Protein AF-A0A918AMP9-F1 (afdb_monomer_lite)

pLDDT: mean 71.45, std 14.37, range [39.16, 91.12]

Secondary structure (DSSP, 8-state):
-----TTTT--SPPP----EEEEE--S--TT-PPPPPEEEEES-SS--HHHHHHHGGGG-----TTSPP--GGG--HHHHHHHHHHHTTTS---SPPPPP------PPTT---SSPPPPP------------------PPP--PPPP---

Structure (mmCIF, N/CA/C/O backbone):
data_AF-A0A918AMP9-F1
#
_entry.id   AF-A0A918AMP9-F1
#
loop_
_atom_site.group_PDB
_atom_site.id
_atom_site.type_symbol
_atom_site.label_atom_id
_atom_site.label_alt_id
_atom_site.label_comp_id
_atom_site.label_asym_id
_atom_site.label_entity_id
_atom_site.label_seq_id
_atom_site.pdbx_PDB_ins_code
_atom_site.Cartn_x
_atom_site.Cartn_y
_atom_site.Cartn_z
_atom_site.occupancy
_atom_site.B_iso_or_equiv
_atom_site.auth_seq_id
_atom_site.auth_comp_id
_atom_site.auth_asym_id
_atom_site.auth_atom_id
_atom_site.pdbx_PDB_model_num
ATOM 1 N N . MET A 1 1 ? 26.287 -6.991 -8.059 1.00 39.66 1 MET A N 1
ATOM 2 C CA . MET A 1 1 ? 25.442 -5.920 -7.486 1.00 39.66 1 MET A CA 1
ATOM 3 C C . MET A 1 1 ? 24.208 -5.815 -8.379 1.00 39.66 1 MET A C 1
ATOM 5 O O . MET A 1 1 ? 24.321 -5.312 -9.483 1.00 39.66 1 MET A O 1
ATOM 9 N N . THR A 1 2 ? 23.084 -6.441 -8.022 1.00 44.88 2 THR A N 1
ATOM 10 C CA . THR A 1 2 ? 21.926 -6.577 -8.930 1.00 44.88 2 THR A CA 1
ATOM 11 C C . THR A 1 2 ? 20.898 -5.494 -8.630 1.00 44.88 2 THR A C 1
ATOM 13 O O . THR A 1 2 ? 20.230 -5.537 -7.596 1.00 44.88 2 THR A O 1
ATOM 16 N N . HIS A 1 3 ? 20.780 -4.515 -9.528 1.00 41.50 3 HIS A N 1
ATOM 17 C CA . HIS A 1 3 ? 19.762 -3.473 -9.449 1.00 41.50 3 HIS A CA 1
ATOM 18 C C . HIS A 1 3 ? 18.385 -4.107 -9.708 1.00 41.50 3 HIS A C 1
ATOM 20 O O . HIS A 1 3 ? 18.064 -4.521 -10.819 1.00 41.50 3 HIS A O 1
ATOM 26 N N . ARG A 1 4 ? 17.585 -4.271 -8.651 1.00 47.12 4 ARG A N 1
ATOM 27 C CA . ARG A 1 4 ? 16.213 -4.788 -8.730 1.00 47.12 4 ARG A CA 1
ATOM 28 C C . ARG A 1 4 ? 15.260 -3.626 -8.973 1.00 47.12 4 ARG A C 1
ATOM 30 O O . ARG A 1 4 ? 14.751 -3.050 -8.018 1.00 47.12 4 ARG A O 1
ATOM 37 N N . ILE A 1 5 ? 15.008 -3.300 -10.234 1.00 59.00 5 ILE A N 1
ATOM 38 C CA . ILE A 1 5 ? 13.918 -2.395 -10.609 1.00 59.00 5 ILE A CA 1
ATOM 39 C C . ILE A 1 5 ? 12.991 -3.141 -11.566 1.00 59.00 5 ILE A C 1
ATOM 41 O O . ILE A 1 5 ? 13.459 -3.894 -12.416 1.00 59.00 5 ILE A O 1
ATOM 45 N N . ALA A 1 6 ? 11.679 -2.953 -11.415 1.00 62.44 6 ALA A N 1
ATOM 46 C CA . ALA A 1 6 ? 10.649 -3.631 -12.212 1.00 62.44 6 ALA A CA 1
ATOM 47 C C . ALA A 1 6 ? 10.765 -3.381 -13.731 1.00 62.44 6 ALA A C 1
ATOM 49 O O . ALA A 1 6 ? 10.192 -4.132 -14.509 1.00 62.44 6 ALA A O 1
ATOM 50 N N . TRP A 1 7 ? 11.548 -2.375 -14.126 1.00 62.84 7 TRP A N 1
ATOM 51 C CA . TRP A 1 7 ? 11.753 -1.917 -15.500 1.00 62.84 7 T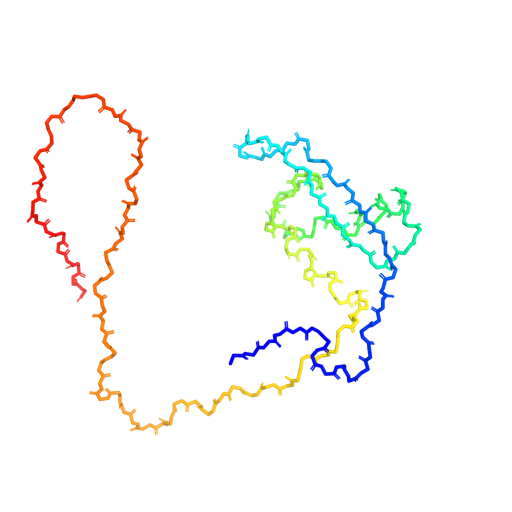RP A CA 1
ATOM 52 C C . TRP A 1 7 ? 13.174 -2.188 -16.017 1.00 62.84 7 TRP A C 1
ATOM 54 O O . TRP A 1 7 ? 13.581 -1.634 -17.024 1.00 62.84 7 TRP A O 1
ATOM 64 N N . ALA A 1 8 ? 13.952 -3.040 -15.339 1.00 67.31 8 ALA A N 1
ATOM 65 C CA . ALA A 1 8 ? 15.358 -3.291 -15.684 1.00 67.31 8 ALA A CA 1
ATOM 66 C C . ALA A 1 8 ? 15.586 -3.978 -17.049 1.00 67.31 8 ALA A C 1
ATOM 68 O O . ALA A 1 8 ? 16.732 -4.115 -17.457 1.00 67.31 8 ALA A O 1
ATOM 69 N N . ALA A 1 9 ? 14.526 -4.454 -17.708 1.00 68.81 9 ALA A N 1
ATOM 70 C CA . ALA A 1 9 ? 14.563 -5.052 -19.046 1.00 68.81 9 ALA A CA 1
ATOM 71 C C . ALA A 1 9 ? 13.740 -4.241 -20.063 1.00 68.81 9 ALA A C 1
ATOM 73 O O . ALA A 1 9 ? 13.330 -4.781 -21.083 1.00 68.81 9 ALA A O 1
ATOM 74 N N . HIS A 1 10 ? 13.402 -2.992 -19.728 1.00 65.12 10 HIS A N 1
ATOM 75 C CA . HIS A 1 10 ? 12.702 -2.094 -20.633 1.00 65.12 10 HIS A CA 1
ATOM 76 C C . HIS A 1 10 ? 13.756 -1.335 -21.442 1.00 65.12 10 HIS A C 1
ATOM 78 O O . HIS A 1 10 ? 14.490 -0.529 -20.874 1.00 65.12 10 HIS A O 1
ATOM 84 N N . ASP A 1 11 ? 13.856 -1.647 -22.734 1.00 68.75 11 ASP A N 1
ATOM 85 C CA . ASP A 1 11 ? 14.869 -1.081 -23.638 1.00 68.75 11 ASP A CA 1
ATOM 86 C C . ASP A 1 11 ? 14.397 0.224 -24.316 1.00 68.75 11 ASP A C 1
ATOM 88 O O . ASP A 1 11 ? 15.179 0.918 -24.961 1.00 68.75 11 ASP A O 1
ATOM 92 N N . GLU A 1 12 ? 13.120 0.578 -24.138 1.00 70.19 12 GLU A N 1
ATOM 93 C CA . GLU A 1 12 ? 12.509 1.833 -24.594 1.00 70.19 12 GLU A CA 1
ATOM 94 C C . GLU A 1 12 ? 12.507 2.908 -23.493 1.00 70.19 12 GLU A C 1
ATOM 96 O O . GLU A 1 12 ? 12.694 2.605 -22.309 1.00 70.19 12 GLU A O 1
ATOM 101 N N . GLU A 1 13 ? 12.244 4.164 -23.871 1.00 76.50 13 GLU A N 1
ATOM 102 C CA . GLU A 1 13 ? 12.101 5.277 -22.928 1.00 76.50 13 GLU A CA 1
ATOM 103 C C . GLU A 1 13 ? 11.053 4.957 -21.847 1.00 76.50 13 GLU A C 1
ATOM 105 O O . GLU A 1 13 ? 9.974 4.429 -22.127 1.00 76.50 13 GLU A O 1
ATOM 110 N N . LEU A 1 14 ? 11.389 5.229 -20.579 1.00 74.81 14 LEU A N 1
ATOM 111 C CA . LEU A 1 14 ? 10.511 4.887 -19.460 1.00 74.81 14 LEU A CA 1
ATOM 112 C C . LEU A 1 14 ? 9.187 5.656 -19.582 1.00 74.81 14 LEU A C 1
ATOM 114 O O . LEU A 1 14 ? 9.215 6.884 -19.693 1.00 74.81 14 LEU A O 1
ATOM 118 N N . PRO A 1 15 ? 8.027 4.979 -19.495 1.00 72.12 15 PRO A N 1
ATOM 119 C CA . PRO A 1 15 ? 6.750 5.651 -19.667 1.00 72.12 15 PRO A CA 1
ATOM 120 C C . PRO A 1 15 ? 6.533 6.679 -18.551 1.00 72.12 15 PRO A C 1
ATOM 122 O O . PRO A 1 15 ? 6.625 6.356 -17.360 1.00 72.12 15 PRO A O 1
ATOM 125 N N . ILE A 1 16 ? 6.194 7.916 -18.927 1.00 78.31 16 ILE A N 1
ATOM 126 C CA . ILE A 1 16 ? 5.699 8.918 -17.980 1.00 78.31 16 ILE A CA 1
ATOM 127 C C . ILE A 1 16 ? 4.292 8.488 -17.563 1.00 78.31 16 ILE A C 1
ATOM 129 O O . ILE A 1 16 ? 3.345 8.538 -18.344 1.00 78.31 16 ILE A O 1
ATOM 133 N N . LEU A 1 17 ? 4.165 8.028 -16.320 1.00 75.75 17 LEU A N 1
ATOM 134 C CA . LEU A 1 17 ? 2.890 7.605 -15.753 1.00 75.75 17 LEU A CA 1
ATOM 135 C C . LEU A 1 17 ? 2.213 8.793 -15.074 1.00 75.75 17 LEU A C 1
ATOM 137 O O . LEU A 1 17 ? 2.631 9.220 -13.992 1.00 75.75 17 LEU A O 1
ATOM 141 N N . GLU A 1 18 ? 1.136 9.296 -15.676 1.00 79.19 18 GLU A N 1
ATOM 142 C CA . GLU A 1 18 ? 0.230 10.202 -14.976 1.00 79.19 18 GLU A CA 1
ATOM 143 C C . GLU A 1 18 ? -0.364 9.499 -13.749 1.00 79.19 18 GLU A C 1
ATOM 145 O O . GLU A 1 18 ? -0.699 8.314 -13.778 1.00 79.19 18 GLU A O 1
ATOM 150 N N . GLY A 1 19 ? -0.480 10.219 -12.636 1.00 85.50 19 GLY A N 1
ATOM 151 C CA . GLY A 1 19 ? -0.957 9.632 -11.392 1.00 85.50 19 GLY A CA 1
ATOM 152 C C . GLY A 1 19 ? -1.458 10.668 -10.402 1.00 85.50 19 GLY A C 1
ATOM 153 O O . GLY A 1 19 ? -1.192 11.862 -10.515 1.00 85.50 19 GLY A O 1
ATOM 154 N N . THR A 1 20 ? -2.194 10.194 -9.404 1.00 85.81 20 THR A N 1
ATOM 155 C CA . THR A 1 20 ? -2.707 11.028 -8.319 1.00 85.81 20 THR A CA 1
ATOM 156 C C . THR A 1 20 ? -1.710 11.053 -7.162 1.00 85.81 20 THR A C 1
ATOM 158 O O . THR A 1 20 ? -1.311 10.005 -6.645 1.00 85.81 20 THR A O 1
ATOM 161 N N . VAL A 1 21 ? -1.349 12.258 -6.715 1.00 87.19 21 VAL A N 1
ATOM 162 C CA . VAL A 1 21 ? -0.574 12.480 -5.488 1.00 87.19 21 VAL A CA 1
ATOM 163 C C . VAL A 1 21 ? -1.533 12.805 -4.344 1.00 87.19 21 VAL A C 1
ATOM 165 O O . VAL A 1 21 ? -2.268 13.787 -4.387 1.00 87.19 21 VAL A O 1
ATOM 168 N N . ILE A 1 22 ? -1.516 11.978 -3.302 1.00 86.88 22 ILE A N 1
ATOM 169 C CA . ILE A 1 22 ? -2.388 12.099 -2.133 1.00 86.88 22 ILE A CA 1
ATOM 170 C C . ILE A 1 22 ? -1.539 12.506 -0.930 1.00 86.88 22 ILE A C 1
ATOM 172 O O . ILE A 1 22 ? -0.642 11.773 -0.501 1.00 86.88 22 ILE A O 1
ATOM 176 N N . ARG A 1 23 ? -1.847 13.668 -0.350 1.00 89.38 23 ARG A N 1
ATOM 177 C CA . ARG A 1 23 ? -1.254 14.116 0.913 1.00 89.38 23 ARG A CA 1
ATOM 178 C C . ARG A 1 23 ? -2.009 13.496 2.084 1.00 89.38 23 ARG A C 1
ATOM 180 O O . ARG A 1 23 ? -3.177 13.799 2.307 1.00 89.38 23 ARG A O 1
ATOM 187 N N . LEU A 1 24 ? -1.327 12.668 2.864 1.00 87.94 24 LEU A N 1
ATOM 188 C CA . LEU A 1 24 ? -1.863 12.060 4.076 1.00 87.94 24 LEU A CA 1
ATOM 189 C C . LEU A 1 24 ? -1.423 12.870 5.295 1.00 87.94 24 LEU A C 1
ATOM 191 O O . LEU A 1 24 ? -0.235 12.940 5.626 1.00 87.94 24 LEU A O 1
ATOM 195 N N . GLN A 1 25 ? -2.392 13.476 5.977 1.00 87.62 25 GLN A N 1
ATOM 196 C CA . GLN A 1 25 ? -2.186 14.066 7.294 1.00 87.62 25 GLN A CA 1
ATOM 197 C C . GLN A 1 25 ? -2.452 13.002 8.356 1.00 87.62 25 GLN A C 1
ATOM 199 O O . GLN A 1 25 ? -3.525 12.406 8.408 1.00 87.62 25 GLN A O 1
ATOM 204 N N . VAL A 1 26 ? -1.445 12.732 9.181 1.00 86.12 26 VAL A N 1
ATOM 205 C CA . VAL A 1 26 ? -1.558 11.776 10.281 1.00 86.12 26 VAL A CA 1
ATOM 206 C C . VAL A 1 26 ? -1.952 12.551 11.530 1.00 86.12 26 VAL A C 1
ATOM 208 O O . VAL A 1 26 ? -1.222 13.439 11.948 1.00 86.12 26 VAL A O 1
ATOM 211 N N . GLU A 1 27 ? -3.087 12.214 12.137 1.00 85.25 27 GLU A N 1
ATOM 212 C CA . GLU A 1 27 ? -3.553 12.896 13.353 1.00 85.25 27 GLU A CA 1
ATOM 213 C C . GLU A 1 27 ? -2.741 12.505 14.592 1.00 85.25 27 GLU A C 1
ATOM 215 O O . GLU A 1 27 ? -2.455 13.339 15.447 1.00 85.25 27 GLU A O 1
ATOM 220 N N . ARG A 1 28 ? -2.357 11.225 14.713 1.00 82.12 28 ARG A N 1
ATOM 221 C CA . ARG A 1 28 ? -1.659 10.721 15.901 1.00 82.12 28 ARG A CA 1
ATOM 222 C C . ARG A 1 28 ? -0.696 9.592 15.574 1.00 82.12 28 ARG A C 1
ATOM 224 O O . ARG A 1 28 ? -1.086 8.576 15.001 1.00 82.12 28 ARG A O 1
ATOM 231 N N . LEU A 1 29 ? 0.543 9.723 16.041 1.00 85.75 29 LEU A N 1
ATOM 232 C CA . LEU A 1 29 ? 1.506 8.625 16.061 1.00 85.75 29 LEU A CA 1
ATOM 233 C C . LEU A 1 29 ? 1.500 7.930 17.431 1.00 85.75 29 LEU A C 1
ATOM 235 O O . LEU A 1 29 ? 1.437 8.601 18.461 1.00 85.75 29 LEU A O 1
ATOM 239 N N . PRO A 1 30 ? 1.605 6.591 17.484 1.00 79.25 30 PRO A N 1
ATOM 240 C CA . PRO A 1 30 ? 1.650 5.854 18.747 1.00 79.25 30 PRO A CA 1
ATOM 241 C C . PRO A 1 30 ? 2.899 6.159 19.588 1.00 79.25 30 PRO A C 1
ATOM 243 O O . PRO A 1 30 ? 2.878 5.924 20.789 1.00 79.25 30 PRO A O 1
ATOM 246 N N . SER A 1 31 ? 3.963 6.697 18.985 1.00 84.25 31 SER A N 1
ATOM 247 C CA . SER A 1 31 ? 5.172 7.142 19.687 1.00 84.25 31 SER A CA 1
ATOM 248 C C . SER A 1 31 ? 5.034 8.505 20.378 1.00 84.25 31 SER A C 1
ATOM 250 O O . SER A 1 31 ? 5.966 8.915 21.060 1.00 84.25 31 SER A O 1
ATOM 252 N N . GLY A 1 32 ? 3.928 9.236 20.173 1.00 87.12 32 GLY A N 1
ATOM 253 C CA . GLY A 1 32 ? 3.746 10.602 20.684 1.00 87.12 32 GLY A CA 1
ATOM 254 C C . GLY A 1 32 ? 4.533 11.682 19.929 1.00 87.12 32 GLY A C 1
ATOM 255 O O . GLY A 1 32 ? 4.452 12.854 20.278 1.00 87.12 32 GLY A O 1
ATOM 256 N N . ALA A 1 33 ? 5.282 11.312 18.886 1.00 89.75 33 ALA A N 1
ATOM 257 C CA . ALA A 1 33 ? 5.999 12.267 18.049 1.00 89.75 33 ALA A CA 1
ATOM 258 C C . ALA A 1 33 ? 5.039 13.143 17.227 1.00 89.75 33 ALA A C 1
ATOM 260 O O . ALA A 1 33 ? 3.947 12.700 16.859 1.00 89.75 33 ALA A O 1
ATOM 261 N N . ILE A 1 34 ? 5.491 14.351 16.871 1.00 91.12 34 ILE A N 1
ATOM 262 C CA . ILE A 1 34 ? 4.767 15.248 15.963 1.00 91.12 34 ILE A CA 1
ATOM 263 C C . ILE A 1 34 ? 4.647 14.563 14.590 1.00 91.12 34 ILE A C 1
ATOM 265 O O . ILE A 1 34 ? 5.675 14.265 13.966 1.00 91.12 34 ILE A O 1
ATOM 269 N N . PRO A 1 35 ? 3.424 14.288 14.106 1.00 90.12 35 PRO A N 1
ATOM 270 C CA . PRO A 1 35 ? 3.233 13.624 12.829 1.00 90.12 35 PRO A CA 1
ATOM 271 C C . PRO A 1 35 ? 3.632 14.538 11.669 1.00 90.12 35 PRO A C 1
ATOM 273 O O . PRO A 1 35 ? 3.100 15.633 11.501 1.00 90.12 35 PRO A O 1
ATOM 276 N N . LYS A 1 36 ? 4.553 14.062 10.828 1.00 90.25 36 LYS A N 1
ATOM 277 C CA . LYS A 1 36 ? 4.864 14.702 9.545 1.00 90.25 36 LYS A CA 1
ATOM 278 C C . LYS A 1 36 ? 3.880 14.215 8.475 1.00 90.25 36 LYS A C 1
ATOM 280 O O . LYS A 1 36 ? 3.487 13.046 8.519 1.00 90.25 36 LYS A O 1
ATOM 285 N N . PRO A 1 37 ? 3.487 15.073 7.515 1.00 89.31 37 PRO A N 1
ATOM 286 C CA . PRO A 1 37 ? 2.667 14.634 6.394 1.00 89.31 37 PRO A CA 1
ATOM 287 C C . PRO A 1 37 ? 3.412 13.572 5.583 1.00 89.31 37 PRO A C 1
ATOM 289 O O . PRO A 1 37 ? 4.627 13.658 5.394 1.00 89.31 37 PRO A O 1
ATOM 292 N N . VAL A 1 38 ? 2.668 12.582 5.098 1.00 88.38 38 VAL A N 1
ATOM 293 C CA . VAL A 1 38 ? 3.182 11.529 4.218 1.00 88.38 38 VAL A CA 1
ATOM 294 C C . VAL A 1 38 ? 2.555 11.708 2.845 1.00 88.38 38 VAL A C 1
ATOM 296 O O . VAL A 1 38 ? 1.392 12.089 2.732 1.00 88.38 38 VAL A O 1
ATOM 299 N N . TRP A 1 39 ? 3.321 11.432 1.800 1.00 88.94 39 TRP A N 1
ATOM 300 C CA . TRP A 1 39 ? 2.844 11.483 0.425 1.00 88.94 39 TRP A CA 1
ATOM 301 C C . TRP A 1 39 ? 2.668 10.066 -0.107 1.00 88.94 39 TRP A C 1
ATOM 303 O O . TRP A 1 39 ? 3.557 9.227 0.043 1.00 88.94 39 TRP A O 1
ATOM 313 N N . LEU A 1 40 ? 1.512 9.804 -0.708 1.00 88.62 40 LEU A N 1
ATOM 314 C CA . LEU A 1 40 ? 1.213 8.568 -1.418 1.00 88.62 40 LEU A CA 1
ATOM 315 C C . LEU A 1 40 ? 1.016 8.898 -2.897 1.00 88.62 40 LEU A C 1
ATOM 317 O O . LEU A 1 40 ? 0.275 9.820 -3.225 1.00 88.62 40 LEU A O 1
ATOM 321 N N . TRP A 1 41 ? 1.655 8.137 -3.779 1.00 87.38 41 TRP A N 1
ATOM 322 C CA . TRP A 1 41 ? 1.430 8.216 -5.221 1.00 87.38 41 TRP A CA 1
ATOM 323 C C . TRP A 1 41 ? 0.648 6.989 -5.694 1.00 87.38 41 TRP A C 1
ATOM 325 O O . TRP A 1 41 ? 0.865 5.879 -5.197 1.00 87.38 41 TRP A O 1
ATOM 335 N N . HIS A 1 42 ? -0.261 7.188 -6.644 1.00 83.12 42 HIS A N 1
ATOM 336 C CA . HIS A 1 42 ? -1.060 6.130 -7.246 1.00 83.12 42 HIS A CA 1
ATOM 337 C C . HIS A 1 42 ? -1.240 6.370 -8.749 1.00 83.12 42 HIS A C 1
ATOM 339 O O . HIS A 1 42 ? -1.530 7.488 -9.159 1.00 83.12 42 HIS A O 1
ATOM 345 N N . SER A 1 43 ? -1.122 5.318 -9.562 1.00 82.62 43 SER A N 1
ATOM 346 C CA . SER A 1 43 ? -1.128 5.410 -11.030 1.00 82.62 43 SER A CA 1
ATOM 347 C C . SER A 1 43 ? -2.489 5.723 -11.660 1.00 82.62 43 SER A C 1
ATOM 349 O O . SER A 1 43 ? -2.551 6.043 -12.838 1.00 82.62 43 SER A O 1
ATOM 351 N N . ARG A 1 44 ? -3.603 5.620 -10.925 1.00 81.50 44 ARG A N 1
ATOM 352 C CA . ARG A 1 44 ? -4.916 6.043 -11.437 1.00 81.50 44 ARG A CA 1
ATOM 353 C C . ARG A 1 44 ? -5.075 7.551 -11.285 1.00 81.50 44 ARG A C 1
ATOM 355 O O . ARG A 1 44 ? -4.919 8.088 -10.184 1.00 81.50 44 ARG A O 1
ATOM 362 N N . THR A 1 45 ? -5.438 8.212 -12.373 1.00 84.25 45 THR A N 1
ATOM 363 C CA . THR A 1 45 ? -5.820 9.626 -12.413 1.00 84.25 45 THR A CA 1
ATOM 364 C C . THR A 1 45 ? -7.293 9.811 -12.023 1.00 84.25 45 THR A C 1
ATOM 366 O O . THR A 1 45 ? -8.090 8.870 -12.065 1.00 84.25 45 THR A O 1
ATOM 369 N N . GLY A 1 46 ? -7.661 11.016 -11.577 1.00 84.06 46 GLY A N 1
ATOM 370 C CA . GLY A 1 46 ? -9.051 11.350 -11.230 1.00 84.06 46 GLY A CA 1
ATOM 371 C C . GLY A 1 46 ? -9.585 10.643 -9.980 1.00 84.06 46 GLY A C 1
ATOM 372 O O . GLY A 1 46 ? -10.790 10.420 -9.858 1.00 84.06 46 GLY A O 1
ATOM 373 N N . LEU A 1 47 ? -8.701 10.252 -9.057 1.00 84.25 47 LEU A N 1
ATOM 374 C CA . LEU A 1 47 ? -9.109 9.524 -7.863 1.00 84.25 47 LEU A CA 1
ATOM 375 C C . LEU A 1 47 ? -9.928 10.424 -6.924 1.00 84.25 47 LEU A C 1
ATOM 377 O O . LEU A 1 47 ? -9.443 11.454 -6.456 1.00 84.25 47 LEU A O 1
ATOM 381 N N . THR A 1 48 ? -11.159 10.027 -6.608 1.00 87.75 48 THR A N 1
ATOM 382 C CA . THR A 1 48 ? -12.032 10.799 -5.709 1.00 87.75 48 THR A CA 1
ATOM 383 C C . THR A 1 48 ? -11.929 10.328 -4.257 1.00 87.75 48 THR A C 1
ATOM 385 O O . THR A 1 48 ? -11.640 9.161 -3.970 1.00 87.75 48 THR A O 1
ATOM 388 N N . CYS A 1 49 ? -12.253 11.212 -3.307 1.00 83.62 49 CYS A N 1
ATOM 389 C CA . CYS A 1 49 ? -12.372 10.842 -1.891 1.00 83.62 49 CYS A CA 1
ATOM 390 C C . CYS A 1 49 ? -13.360 9.684 -1.664 1.00 83.62 49 CYS A C 1
ATOM 392 O O . CYS A 1 49 ? -13.142 8.856 -0.781 1.00 83.62 49 CYS A O 1
ATOM 394 N N . THR A 1 50 ? -14.424 9.587 -2.466 1.00 89.06 50 THR A N 1
ATOM 395 C CA . THR A 1 50 ? -15.399 8.489 -2.393 1.00 89.06 50 THR A CA 1
ATOM 396 C C . THR A 1 50 ? -14.773 7.157 -2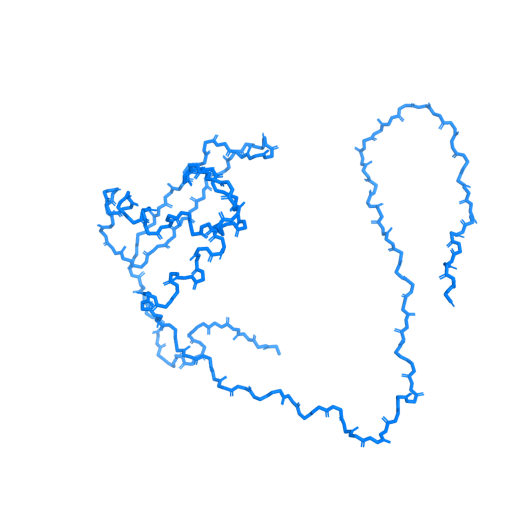.796 1.00 89.06 50 THR A C 1
ATOM 398 O O . THR A 1 50 ? -14.921 6.177 -2.072 1.00 89.06 50 THR A O 1
ATOM 401 N N . GLN A 1 51 ? -14.002 7.121 -3.887 1.00 85.12 51 GLN A N 1
ATOM 402 C CA . GLN A 1 51 ? -13.276 5.916 -4.308 1.00 85.12 51 GLN A CA 1
ATOM 403 C C . GLN A 1 51 ? -12.265 5.459 -3.248 1.00 85.12 51 GLN A C 1
ATOM 405 O O . GLN A 1 51 ? -12.186 4.267 -2.957 1.00 85.12 51 GLN A O 1
ATOM 410 N N . LEU A 1 52 ? -11.552 6.395 -2.609 1.00 83.19 52 LEU A N 1
ATOM 411 C CA . LEU A 1 52 ? -10.656 6.088 -1.485 1.00 83.19 52 LEU A CA 1
ATOM 412 C C . LEU A 1 52 ? -11.404 5.492 -0.291 1.00 83.19 52 LEU A C 1
ATOM 414 O O . LEU A 1 52 ? -10.932 4.537 0.326 1.00 83.19 52 LEU A O 1
ATOM 418 N N . ARG A 1 53 ? -12.576 6.046 0.039 1.00 83.31 53 ARG A N 1
ATOM 419 C CA . ARG A 1 53 ? -13.413 5.544 1.134 1.00 83.31 53 ARG A CA 1
ATOM 420 C C . ARG A 1 53 ? -13.953 4.147 0.843 1.00 83.31 53 ARG A C 1
ATOM 422 O O . ARG A 1 53 ? -13.908 3.316 1.738 1.00 83.31 53 ARG A O 1
ATOM 429 N N . LEU A 1 54 ? -14.390 3.868 -0.385 1.00 84.88 54 LEU A N 1
ATOM 430 C CA . LEU A 1 54 ? -14.868 2.540 -0.785 1.00 84.88 54 LEU A CA 1
ATOM 431 C C . LEU A 1 54 ? -13.740 1.500 -0.787 1.00 84.88 54 LEU A C 1
ATOM 433 O O . LEU A 1 54 ? -13.908 0.400 -0.268 1.00 84.88 54 LEU A O 1
ATOM 437 N N . ALA A 1 55 ? -12.555 1.860 -1.290 1.00 78.56 55 ALA A N 1
ATOM 438 C CA . ALA A 1 55 ? -11.394 0.970 -1.301 1.00 78.56 55 ALA A CA 1
ATOM 439 C C . ALA A 1 55 ? -10.918 0.577 0.110 1.00 78.56 55 ALA A C 1
ATOM 441 O O . ALA A 1 55 ? -10.274 -0.457 0.279 1.00 78.56 55 ALA A O 1
ATOM 442 N N . ARG A 1 56 ? -11.250 1.366 1.141 1.00 74.75 56 ARG A N 1
ATOM 443 C CA . ARG A 1 56 ? -10.917 1.061 2.539 1.00 74.75 56 ARG A CA 1
ATOM 444 C C . ARG A 1 56 ? -11.509 -0.270 3.010 1.00 74.75 56 ARG A C 1
ATOM 446 O O . ARG A 1 56 ? -10.852 -0.962 3.785 1.00 74.75 56 ARG A O 1
ATOM 453 N N . GLU A 1 57 ? -12.696 -0.641 2.533 1.00 73.00 57 GLU A N 1
ATOM 454 C CA . GLU A 1 57 ? -13.345 -1.909 2.893 1.00 73.00 57 GLU A CA 1
ATOM 455 C C . GLU A 1 57 ? -12.591 -3.129 2.340 1.00 73.00 57 GLU A C 1
ATOM 457 O O . GLU A 1 57 ? -12.615 -4.205 2.935 1.00 73.00 57 GLU A O 1
ATOM 462 N N . LEU A 1 58 ? -11.812 -2.962 1.266 1.00 68.69 58 LEU A N 1
ATOM 463 C CA . LEU A 1 58 ? -10.952 -4.030 0.743 1.00 68.69 58 LEU A CA 1
ATOM 464 C C . LEU A 1 58 ? -9.796 -4.360 1.701 1.00 68.69 58 LEU A C 1
ATOM 466 O O . LEU A 1 58 ? -9.271 -5.469 1.691 1.00 68.69 58 LEU A O 1
ATOM 470 N N . ALA A 1 59 ? -9.415 -3.424 2.572 1.00 65.75 59 ALA A N 1
ATOM 471 C CA . ALA A 1 59 ? -8.419 -3.636 3.619 1.00 65.75 59 ALA A CA 1
ATOM 472 C C . ALA A 1 59 ? -9.037 -4.101 4.954 1.00 65.75 59 ALA A C 1
ATOM 474 O O . ALA A 1 59 ? -8.398 -3.955 6.003 1.00 65.75 59 ALA A O 1
ATOM 475 N N . THR A 1 60 ? -10.269 -4.628 4.938 1.00 67.50 60 THR A N 1
ATOM 476 C CA . THR A 1 60 ? -10.940 -5.192 6.120 1.00 67.50 60 THR A CA 1
ATOM 477 C C . THR A 1 60 ? -10.044 -6.195 6.847 1.00 67.50 60 THR A C 1
ATOM 479 O O . THR A 1 60 ? -9.220 -6.893 6.253 1.00 67.50 60 THR A O 1
ATOM 482 N N . ASP A 1 61 ? -10.152 -6.221 8.179 1.00 73.25 61 ASP A N 1
ATOM 483 C CA . ASP A 1 61 ? -9.271 -7.018 9.035 1.00 73.25 61 ASP A CA 1
ATOM 484 C C . ASP A 1 61 ? -9.446 -8.516 8.763 1.00 73.25 61 ASP A C 1
ATOM 486 O O . ASP A 1 61 ? -10.328 -9.167 9.326 1.00 73.25 61 ASP A O 1
ATOM 490 N N . LEU A 1 62 ? -8.574 -9.080 7.923 1.00 74.62 62 LEU A N 1
ATOM 491 C CA . LEU A 1 62 ? -8.468 -10.519 7.687 1.00 74.62 62 LEU A CA 1
ATOM 492 C C . LEU A 1 62 ? -7.843 -11.181 8.921 1.00 74.62 62 LEU A C 1
ATOM 494 O O . LEU A 1 62 ? -6.668 -11.564 8.912 1.00 74.62 62 LEU A O 1
ATOM 498 N N . ARG A 1 63 ? -8.616 -11.221 10.016 1.00 78.31 63 ARG A N 1
ATOM 499 C CA . ARG A 1 63 ? -8.280 -11.735 11.352 1.00 78.31 63 ARG A CA 1
ATOM 500 C C . ARG A 1 63 ? -8.114 -13.253 11.357 1.00 78.31 63 ARG A C 1
ATOM 502 O O . ARG A 1 63 ? -8.782 -13.959 10.609 1.00 78.31 63 ARG A O 1
ATOM 509 N N . ARG A 1 64 ? -7.259 -13.778 12.239 1.00 82.12 64 ARG A N 1
ATOM 510 C CA . ARG A 1 64 ? -7.314 -15.215 12.562 1.00 82.12 64 ARG A CA 1
ATOM 511 C C . ARG A 1 64 ? -8.538 -15.502 13.446 1.00 82.12 64 ARG A C 1
ATOM 513 O O . ARG A 1 64 ? -8.965 -14.600 14.168 1.00 82.12 64 ARG A O 1
ATOM 520 N N . PRO A 1 65 ? -9.087 -16.728 13.452 1.00 84.00 65 PRO A N 1
ATOM 521 C CA . PRO A 1 65 ? -10.301 -17.041 14.212 1.00 84.00 65 PRO A CA 1
ATOM 522 C C . PRO A 1 65 ? -10.226 -16.664 15.703 1.00 84.00 65 PRO A C 1
ATOM 524 O O . PRO A 1 65 ? -11.184 -16.123 16.250 1.00 84.00 65 PRO A O 1
ATOM 527 N N . TRP A 1 66 ? -9.056 -16.849 16.326 1.00 85.88 66 TRP A N 1
ATOM 528 C CA . TRP A 1 66 ? -8.778 -16.556 17.741 1.00 85.88 66 TRP A CA 1
ATOM 529 C C . TRP A 1 66 ? -8.338 -15.109 18.025 1.00 85.88 66 TRP A C 1
ATOM 531 O O . TRP A 1 66 ? -8.044 -14.743 19.163 1.00 85.88 66 TRP A O 1
ATOM 541 N N . GLU A 1 67 ? -8.239 -14.263 17.001 1.00 84.75 67 GLU A N 1
ATOM 542 C CA . GLU A 1 67 ? -7.855 -12.867 17.167 1.00 84.75 67 GLU A CA 1
ATOM 543 C C . GLU A 1 67 ? -9.074 -11.997 17.491 1.00 84.75 67 GLU A C 1
ATOM 545 O O . GLU A 1 67 ? -10.057 -11.977 16.745 1.00 84.75 67 GLU A O 1
ATOM 550 N N . LYS A 1 68 ? -8.973 -11.210 18.575 1.00 85.44 68 LYS A N 1
ATOM 551 C CA . LYS A 1 68 ? -10.009 -10.239 18.960 1.00 85.44 68 LYS A CA 1
ATOM 552 C C . LYS A 1 68 ? -10.268 -9.233 17.821 1.00 85.44 68 LYS A C 1
ATOM 554 O O . LYS A 1 68 ? -9.280 -8.743 17.243 1.00 85.44 68 LYS A O 1
ATOM 559 N N . PRO A 1 69 ? -11.540 -8.899 17.520 1.00 81.75 69 PRO A N 1
ATOM 560 C CA . PRO A 1 69 ? -11.888 -7.849 16.569 1.00 81.75 69 PRO A CA 1
ATOM 561 C C . PRO A 1 69 ? -11.272 -6.510 16.972 1.00 81.75 69 PRO A C 1
ATOM 563 O O . PRO A 1 69 ? -11.215 -6.164 18.154 1.00 81.75 69 PRO A O 1
ATOM 566 N N . ARG A 1 70 ? -10.791 -5.755 15.988 1.00 80.06 70 ARG A N 1
ATOM 567 C CA . ARG A 1 70 ? -10.364 -4.367 16.168 1.00 80.06 70 ARG A CA 1
ATOM 568 C C . ARG A 1 70 ? -11.021 -3.517 15.090 1.00 80.06 70 ARG A C 1
ATOM 570 O O . ARG A 1 70 ? -11.164 -3.994 13.968 1.00 80.06 70 ARG A O 1
ATOM 577 N N . PRO A 1 71 ? -11.386 -2.264 15.392 1.00 74.94 71 PRO A N 1
ATOM 578 C CA . PRO A 1 71 ? -11.878 -1.365 14.361 1.00 74.94 71 PRO A CA 1
ATOM 579 C C . PRO A 1 71 ? -10.783 -1.131 13.313 1.00 74.94 71 PRO A C 1
ATOM 581 O O . PRO A 1 71 ? -9.607 -1.007 13.664 1.00 74.94 71 PRO A O 1
ATOM 584 N N . THR A 1 72 ? -11.165 -1.022 12.038 1.00 69.69 72 THR A N 1
ATOM 585 C CA . THR A 1 72 ? -10.249 -0.885 10.886 1.00 69.69 72 THR A CA 1
ATOM 586 C C . THR A 1 72 ? -9.259 0.284 11.038 1.00 69.69 72 THR A C 1
ATOM 588 O O . THR A 1 72 ? -8.118 0.202 10.599 1.00 69.69 72 THR A O 1
ATOM 591 N N . GLN A 1 73 ? -9.645 1.358 11.740 1.00 73.56 73 GLN A N 1
ATOM 592 C CA . GLN A 1 73 ? -8.773 2.503 12.075 1.00 73.56 73 GLN A CA 1
ATOM 593 C C . GLN A 1 73 ? -7.663 2.196 13.098 1.00 73.56 73 GLN A C 1
ATOM 595 O O . GLN A 1 73 ? -6.786 3.026 13.315 1.00 73.56 73 GLN A O 1
ATOM 600 N N . ARG A 1 74 ? -7.706 1.044 13.774 1.00 76.44 74 ARG A N 1
ATOM 601 C CA . ARG A 1 74 ? -6.784 0.667 14.863 1.00 76.44 74 ARG A CA 1
ATOM 602 C C . ARG A 1 74 ? -6.092 -0.674 14.611 1.00 76.44 74 ARG A C 1
ATOM 604 O O . ARG A 1 74 ? -5.662 -1.347 15.555 1.00 76.44 74 ARG A O 1
ATOM 611 N N . LEU A 1 75 ? -5.994 -1.088 13.349 1.00 79.56 75 LEU A N 1
ATOM 612 C CA . LEU A 1 75 ? -5.256 -2.294 12.988 1.00 79.56 75 LEU A CA 1
ATOM 613 C C . LEU A 1 75 ? -3.766 -2.120 13.272 1.00 79.56 75 LEU A C 1
ATOM 615 O O . LEU A 1 75 ? -3.178 -1.069 13.028 1.00 79.56 75 LEU A O 1
ATOM 619 N N . SER A 1 76 ? -3.143 -3.170 13.811 1.00 81.00 76 SER A N 1
ATOM 620 C CA . SER A 1 76 ? -1.695 -3.166 14.002 1.00 81.00 76 SER A CA 1
ATOM 621 C C . SER A 1 76 ? -0.989 -3.323 12.650 1.00 81.00 76 SER A C 1
ATOM 623 O O . SER A 1 76 ? -1.503 -4.024 11.773 1.00 81.00 76 SER A O 1
ATOM 625 N N . PRO A 1 77 ? 0.235 -2.786 12.488 1.00 80.69 77 PRO A N 1
ATOM 626 C CA . PRO A 1 77 ? 1.014 -2.960 11.260 1.00 80.69 77 PRO A CA 1
ATOM 627 C C . PRO A 1 77 ? 1.172 -4.427 10.826 1.00 80.69 77 PRO A C 1
ATOM 629 O O . PRO A 1 77 ? 1.211 -4.727 9.637 1.00 80.69 77 PRO A O 1
ATOM 632 N N . SER A 1 78 ? 1.230 -5.362 11.780 1.00 83.06 78 SER A N 1
ATOM 633 C CA . SER A 1 78 ? 1.270 -6.803 11.505 1.00 83.06 78 SER A CA 1
ATOM 634 C C . SER A 1 78 ? -0.008 -7.337 10.849 1.00 83.06 78 SER A C 1
ATOM 636 O O . SER A 1 78 ? 0.089 -8.146 9.928 1.00 83.06 78 SER A O 1
ATOM 638 N N . ARG A 1 79 ? -1.190 -6.875 11.280 1.00 84.19 79 ARG A N 1
ATOM 639 C CA . ARG A 1 79 ? -2.476 -7.266 10.681 1.00 84.19 79 ARG A CA 1
ATOM 640 C C . ARG A 1 79 ? -2.631 -6.684 9.283 1.00 84.19 79 ARG A C 1
ATOM 642 O O . ARG A 1 79 ? -2.971 -7.422 8.365 1.00 84.19 79 ARG A O 1
ATOM 649 N N . ILE A 1 80 ? -2.253 -5.415 9.108 1.00 80.00 80 ILE A N 1
ATOM 650 C CA . ILE A 1 80 ? -2.229 -4.755 7.795 1.00 80.00 80 ILE A CA 1
ATOM 651 C C . ILE A 1 80 ? -1.352 -5.556 6.821 1.00 80.00 80 ILE A C 1
ATOM 653 O O . ILE A 1 80 ? -1.825 -5.977 5.770 1.00 80.00 80 ILE A O 1
ATOM 657 N N . ARG A 1 81 ? -0.102 -5.872 7.195 1.00 81.94 81 ARG A N 1
ATOM 658 C CA . ARG A 1 81 ? 0.804 -6.672 6.346 1.00 81.94 81 ARG A CA 1
ATOM 659 C C . ARG A 1 81 ? 0.244 -8.048 5.982 1.00 81.94 81 ARG A C 1
ATOM 661 O O . ARG A 1 81 ? 0.497 -8.523 4.879 1.00 81.94 81 ARG A O 1
ATOM 668 N N . ARG A 1 82 ? -0.506 -8.692 6.884 1.00 82.06 82 ARG A N 1
ATOM 669 C CA . ARG A 1 82 ? -1.173 -9.966 6.582 1.00 82.06 82 ARG A CA 1
ATOM 670 C C . ARG A 1 82 ? -2.264 -9.786 5.524 1.00 82.06 82 ARG A C 1
ATOM 672 O O . ARG A 1 82 ? -2.305 -10.581 4.592 1.00 82.06 82 ARG A O 1
ATOM 679 N N . GLY A 1 83 ? -3.085 -8.740 5.637 1.00 78.50 83 GLY A N 1
ATOM 680 C CA . GLY A 1 83 ? -4.149 -8.431 4.676 1.00 78.50 83 GLY A CA 1
ATOM 681 C C . GLY A 1 83 ? -3.632 -8.192 3.253 1.00 78.50 83 GLY A C 1
ATOM 682 O O . GLY A 1 83 ? -4.150 -8.771 2.303 1.00 78.50 83 GLY A O 1
ATOM 683 N N . PHE A 1 84 ? -2.531 -7.447 3.104 1.00 74.56 84 PHE A N 1
ATOM 684 C CA . PHE A 1 84 ? -1.904 -7.181 1.798 1.00 74.56 84 PHE A CA 1
ATOM 685 C C . PHE A 1 84 ? -1.521 -8.446 1.018 1.00 74.56 84 PHE A C 1
ATOM 687 O O . PHE A 1 84 ? -1.581 -8.457 -0.212 1.00 74.56 84 PHE A O 1
ATOM 694 N N . ARG A 1 85 ? -1.155 -9.532 1.711 1.00 74.38 85 ARG A N 1
ATOM 695 C CA . ARG A 1 85 ? -0.828 -10.807 1.055 1.00 74.38 85 ARG A CA 1
ATOM 696 C C . ARG A 1 85 ? -2.035 -11.410 0.329 1.00 74.38 85 ARG A C 1
ATOM 698 O O . ARG A 1 85 ? -1.836 -12.062 -0.689 1.00 74.38 85 ARG A O 1
ATOM 705 N N . ASN A 1 86 ? -3.245 -11.150 0.825 1.00 72.12 86 ASN A N 1
ATOM 706 C CA . ASN A 1 86 ? -4.502 -11.644 0.261 1.00 72.12 86 ASN A CA 1
ATOM 707 C C . ASN A 1 86 ? -5.068 -10.719 -0.829 1.00 72.12 86 ASN A C 1
ATOM 709 O O . ASN A 1 86 ? -5.837 -11.180 -1.663 1.00 72.12 86 ASN A O 1
ATOM 713 N N . LEU A 1 87 ? -4.656 -9.445 -0.858 1.00 69.44 87 LEU A N 1
ATOM 714 C CA . LEU A 1 87 ? -5.003 -8.501 -1.929 1.00 69.44 87 LEU A CA 1
ATOM 715 C C . LEU A 1 87 ? -4.178 -8.725 -3.199 1.00 69.44 87 LEU A C 1
ATOM 717 O O . LEU A 1 87 ? -4.674 -8.544 -4.305 1.00 69.44 87 LEU A O 1
ATOM 721 N N . ARG A 1 88 ? -2.914 -9.142 -3.056 1.00 69.06 88 ARG A N 1
ATOM 722 C CA . ARG A 1 88 ? -1.982 -9.300 -4.184 1.00 69.06 88 ARG A CA 1
ATOM 723 C C . ARG A 1 88 ? -2.493 -10.202 -5.329 1.00 69.06 88 ARG A C 1
ATOM 725 O O . ARG A 1 88 ? -2.236 -9.839 -6.468 1.00 69.06 88 ARG A O 1
ATOM 732 N N . PRO A 1 89 ? -3.196 -11.325 -5.085 1.00 69.88 89 PRO A N 1
ATOM 733 C CA . PRO A 1 89 ? -3.763 -12.153 -6.156 1.00 69.88 89 PRO A CA 1
ATOM 734 C C . PRO A 1 89 ? -4.941 -11.509 -6.902 1.00 69.88 89 PRO A C 1
ATOM 736 O O . PRO A 1 89 ? -5.235 -11.913 -8.018 1.00 69.88 89 PRO A O 1
ATOM 739 N N . GLN A 1 90 ? -5.631 -10.543 -6.286 1.00 67.75 90 GLN A N 1
ATOM 740 C CA . GLN A 1 90 ? -6.817 -9.887 -6.856 1.00 67.75 90 GLN A CA 1
ATOM 741 C C . GLN A 1 90 ? -6.469 -8.619 -7.646 1.00 67.75 90 GLN A C 1
ATOM 743 O O . GLN A 1 90 ? -7.308 -8.075 -8.358 1.00 67.75 90 GLN A O 1
ATOM 748 N N . LEU A 1 91 ? -5.240 -8.126 -7.500 1.00 68.25 91 LEU A N 1
ATOM 749 C CA . LEU A 1 91 ? -4.753 -6.933 -8.174 1.00 68.25 91 LEU A CA 1
ATOM 750 C C . LEU A 1 91 ? -3.938 -7.346 -9.398 1.00 68.25 91 LEU A C 1
ATOM 752 O O . LEU A 1 91 ? -3.061 -8.207 -9.299 1.00 68.25 91 LEU A O 1
ATOM 756 N N . ALA A 1 92 ? -4.182 -6.693 -10.535 1.00 62.41 92 ALA A N 1
ATOM 757 C CA . ALA A 1 92 ? -3.305 -6.815 -11.692 1.00 62.41 92 ALA A CA 1
ATOM 758 C C . ALA A 1 92 ? -1.868 -6.478 -11.255 1.00 62.41 92 ALA A C 1
ATOM 760 O O . ALA A 1 92 ? -1.614 -5.400 -10.715 1.00 62.41 92 ALA A O 1
ATOM 761 N N . CYS A 1 93 ? -0.933 -7.417 -11.423 1.00 63.62 93 CYS A N 1
ATOM 762 C CA . CYS A 1 93 ? 0.486 -7.164 -11.194 1.00 63.62 93 CYS A CA 1
ATOM 763 C C . CYS A 1 93 ? 1.079 -6.616 -12.498 1.00 63.62 93 CYS A C 1
ATOM 765 O O . CYS A 1 93 ? 1.278 -7.402 -13.420 1.00 63.62 93 CYS A O 1
ATOM 767 N N . PRO A 1 94 ? 1.389 -5.308 -12.596 1.00 59.47 94 PRO A N 1
ATOM 768 C CA . PRO A 1 94 ? 1.996 -4.745 -13.804 1.00 59.47 94 PRO A CA 1
ATOM 769 C C . PRO A 1 94 ? 3.450 -5.201 -13.996 1.00 59.47 94 PRO A C 1
ATOM 771 O O . PRO A 1 94 ? 4.016 -5.044 -15.069 1.00 59.47 94 PRO A O 1
ATOM 774 N N . ALA A 1 95 ? 4.076 -5.754 -12.954 1.00 61.16 95 ALA A N 1
ATOM 775 C CA . ALA A 1 95 ? 5.423 -6.293 -13.032 1.00 61.16 95 ALA A CA 1
ATOM 776 C C . ALA A 1 95 ? 5.397 -7.735 -13.551 1.00 61.16 95 ALA A C 1
ATOM 778 O O . ALA A 1 95 ? 4.638 -8.567 -13.047 1.00 61.16 95 ALA A O 1
ATOM 779 N N . CYS A 1 96 ? 6.290 -8.043 -14.492 1.00 57.47 96 CYS A N 1
ATOM 780 C CA . CYS A 1 96 ? 6.530 -9.412 -14.931 1.00 57.47 96 CYS A CA 1
ATOM 781 C C . CYS A 1 96 ? 6.885 -10.333 -13.753 1.00 57.47 96 CYS A C 1
ATOM 783 O O . CYS A 1 96 ? 7.505 -9.922 -12.763 1.00 57.47 96 CYS A O 1
ATOM 785 N N . VAL A 1 97 ? 6.525 -11.611 -13.889 1.00 65.81 97 VAL A N 1
ATOM 786 C CA . VAL A 1 97 ? 6.981 -12.668 -12.980 1.00 65.81 97 VAL A CA 1
ATOM 787 C C . VAL A 1 97 ? 8.515 -12.620 -12.924 1.00 65.81 97 VAL A C 1
ATOM 789 O O . VAL A 1 97 ? 9.155 -12.563 -13.977 1.00 65.81 97 VAL A O 1
ATOM 792 N N . PRO A 1 98 ? 9.135 -12.613 -11.725 1.00 67.19 98 PRO A N 1
ATOM 793 C CA . PRO A 1 98 ? 10.587 -12.660 -11.621 1.00 67.19 98 PRO A CA 1
ATOM 794 C C . PRO A 1 98 ? 11.125 -13.846 -12.419 1.00 67.19 98 PRO A C 1
ATOM 796 O O . PRO A 1 98 ? 10.576 -14.943 -12.309 1.00 67.19 98 PRO A O 1
ATOM 799 N N . LYS A 1 99 ? 12.204 -13.646 -13.188 1.00 74.69 99 LYS A N 1
ATOM 800 C CA . LYS A 1 99 ? 12.849 -14.747 -13.917 1.00 74.69 99 LYS A CA 1
ATOM 801 C C . LYS A 1 99 ? 13.097 -15.915 -12.949 1.00 74.69 99 LYS A C 1
ATOM 803 O O . LYS A 1 99 ? 13.652 -15.676 -11.868 1.00 74.69 99 LYS A O 1
ATOM 808 N N . PRO A 1 100 ? 12.684 -17.148 -13.297 1.00 77.06 100 PRO A N 1
ATOM 809 C CA . PRO A 1 100 ? 12.919 -18.297 -12.443 1.00 77.06 100 PRO A CA 1
ATOM 810 C C . PRO A 1 100 ? 14.425 -18.437 -12.220 1.00 77.06 100 PRO A C 1
ATOM 812 O O . PRO A 1 100 ? 15.206 -18.520 -13.163 1.00 77.06 100 PRO A O 1
ATOM 815 N N . SER A 1 101 ? 14.827 -18.419 -10.954 1.00 74.44 101 SER A N 1
ATOM 816 C CA . SER A 1 101 ? 16.200 -18.663 -10.530 1.00 74.44 101 SER A CA 1
ATOM 817 C C . SER A 1 101 ? 16.223 -19.972 -9.762 1.00 74.44 101 SER A C 1
ATOM 819 O O . SER A 1 101 ? 15.349 -20.226 -8.929 1.00 74.44 101 SER A O 1
ATOM 821 N N . ARG A 1 102 ? 17.206 -20.817 -10.057 1.00 77.81 102 ARG A N 1
ATOM 822 C CA . ARG A 1 102 ? 17.480 -22.007 -9.257 1.00 77.81 102 ARG A CA 1
ATOM 823 C C . ARG A 1 102 ? 18.466 -21.602 -8.163 1.00 77.81 102 ARG A C 1
ATOM 825 O O . ARG A 1 102 ? 19.389 -20.839 -8.460 1.00 77.81 102 ARG A O 1
ATOM 832 N N . PRO A 1 103 ? 18.299 -22.079 -6.915 1.00 82.19 103 PRO A N 1
ATOM 833 C CA . PRO A 1 103 ? 19.384 -22.027 -5.945 1.00 82.19 103 PRO A CA 1
ATOM 834 C C . PRO A 1 103 ? 20.680 -22.482 -6.621 1.00 82.19 103 PRO A C 1
ATOM 836 O O . PRO A 1 103 ? 20.654 -23.425 -7.417 1.00 82.19 103 PRO A O 1
ATOM 839 N N . GLY A 1 104 ? 21.788 -21.791 -6.347 1.00 81.12 104 GLY A N 1
ATOM 840 C CA . GLY A 1 104 ? 23.090 -22.229 -6.844 1.00 81.12 104 GLY A CA 1
ATOM 841 C C . GLY A 1 104 ? 23.352 -23.683 -6.433 1.00 81.12 104 GLY A C 1
ATOM 842 O O . GLY A 1 104 ? 22.741 -24.149 -5.463 1.00 81.12 104 GLY A O 1
ATOM 843 N N . PRO A 1 105 ? 24.225 -24.408 -7.154 1.00 81.06 105 PRO A N 1
ATOM 844 C CA . PRO A 1 105 ? 24.619 -25.752 -6.757 1.00 81.06 105 PRO A CA 1
ATOM 845 C C . PRO A 1 105 ? 25.021 -25.695 -5.285 1.00 81.06 105 PRO A C 1
ATOM 847 O O . PRO A 1 105 ? 25.870 -24.894 -4.890 1.00 81.06 105 PRO A O 1
ATOM 850 N N . GLY A 1 106 ? 24.291 -26.444 -4.458 1.00 76.50 106 GLY A N 1
ATOM 851 C CA . GLY A 1 106 ? 24.514 -26.460 -3.023 1.00 76.50 106 GLY A CA 1
ATOM 852 C C . GLY A 1 106 ? 25.925 -26.941 -2.703 1.00 76.50 106 GLY A C 1
ATOM 853 O O . GLY A 1 106 ? 26.727 -27.267 -3.579 1.00 76.50 106 GLY A O 1
ATOM 854 N N . ARG A 1 107 ? 26.236 -27.025 -1.415 1.00 76.50 107 ARG A N 1
ATOM 855 C CA . ARG A 1 107 ? 27.502 -27.612 -0.987 1.00 76.50 107 ARG A CA 1
ATOM 856 C C . ARG A 1 107 ? 27.644 -29.030 -1.580 1.00 76.50 107 ARG A C 1
ATOM 858 O O . ARG A 1 107 ? 26.725 -29.826 -1.384 1.00 76.50 107 ARG A O 1
ATOM 865 N N . PRO A 1 108 ? 28.760 -29.360 -2.254 1.00 78.75 108 PRO A N 1
ATOM 866 C CA . PRO A 1 108 ? 28.995 -30.716 -2.732 1.00 78.75 108 PRO A CA 1
ATOM 867 C C . PRO A 1 108 ? 29.017 -31.691 -1.547 1.00 78.75 108 PRO A C 1
ATOM 869 O O . PRO A 1 108 ? 29.618 -31.416 -0.503 1.00 78.75 108 PRO A O 1
ATOM 872 N N . THR A 1 109 ? 28.330 -32.820 -1.694 1.00 77.38 109 THR A N 1
ATOM 873 C CA . THR A 1 109 ? 28.275 -33.876 -0.677 1.00 77.38 109 THR A CA 1
ATOM 874 C C . THR A 1 109 ? 29.659 -34.513 -0.512 1.00 77.38 109 THR A C 1
ATOM 876 O O . THR A 1 109 ? 30.337 -34.769 -1.500 1.00 77.38 109 THR A O 1
ATOM 879 N N . GLY A 1 110 ? 30.079 -34.787 0.729 1.00 75.69 110 GLY A N 1
ATOM 880 C CA . GLY A 1 110 ? 31.269 -35.606 1.018 1.00 75.69 110 GLY A CA 1
ATOM 881 C C . GLY A 1 110 ? 32.521 -34.861 1.489 1.00 75.69 110 GLY A C 1
ATOM 882 O O . GLY A 1 110 ? 33.438 -35.504 1.984 1.00 75.69 110 GLY A O 1
ATOM 883 N N . LEU A 1 111 ? 32.559 -33.526 1.426 1.00 68.62 111 LEU A N 1
ATOM 884 C CA . LEU A 1 111 ? 33.693 -32.747 1.940 1.00 68.62 111 LEU A CA 1
ATOM 885 C C . LEU A 1 111 ? 33.317 -32.021 3.240 1.00 68.62 111 LEU A C 1
ATOM 887 O O . LEU A 1 111 ? 32.533 -31.060 3.193 1.00 68.62 111 LEU A O 1
ATOM 891 N N . PRO A 1 112 ? 33.830 -32.448 4.412 1.00 72.06 112 PRO A N 1
ATOM 892 C CA . PRO A 1 112 ? 33.671 -31.707 5.658 1.00 72.06 112 PRO A CA 1
ATOM 893 C C . PRO A 1 112 ? 34.356 -30.335 5.566 1.00 72.06 112 PRO A C 1
ATOM 895 O O . PRO A 1 112 ? 35.186 -30.073 4.701 1.00 72.06 112 PRO A O 1
ATOM 898 N N . ASN A 1 113 ? 33.940 -29.401 6.422 1.00 73.44 113 ASN A N 1
ATOM 899 C CA . ASN A 1 113 ? 34.510 -28.060 6.402 1.00 73.44 113 ASN A CA 1
ATOM 900 C C . ASN A 1 113 ? 35.868 -28.109 7.116 1.00 73.44 113 ASN A C 1
ATOM 902 O O . ASN A 1 113 ? 35.891 -28.319 8.325 1.00 73.44 113 ASN A O 1
ATOM 906 N N . HIS A 1 114 ? 36.971 -27.931 6.387 1.00 73.00 114 HIS A N 1
ATOM 907 C CA . HIS A 1 114 ? 38.323 -28.000 6.959 1.00 73.00 114 HIS A CA 1
ATOM 908 C C . HIS A 1 114 ? 38.742 -26.719 7.685 1.00 73.00 114 HIS A C 1
ATOM 910 O O . HIS A 1 114 ? 39.696 -26.735 8.458 1.00 73.00 114 HIS A O 1
ATOM 916 N N . GLN A 1 115 ? 38.030 -25.614 7.459 1.00 77.12 115 GLN A N 1
ATOM 917 C CA . GLN A 1 115 ? 38.342 -24.328 8.066 1.00 77.12 115 GLN A CA 1
ATOM 918 C C . GLN A 1 115 ? 37.111 -23.794 8.799 1.00 77.12 115 GLN A C 1
ATOM 920 O O . GLN A 1 115 ? 36.116 -23.416 8.170 1.00 77.12 115 GLN A O 1
ATOM 925 N N . PRO A 1 116 ? 37.129 -23.755 10.142 1.00 77.56 116 PRO A N 1
ATOM 926 C CA . PRO A 1 116 ? 36.129 -23.018 10.896 1.00 77.56 116 PRO A CA 1
ATOM 927 C C . PRO A 1 116 ? 36.048 -21.580 10.373 1.00 77.56 116 PRO A C 1
ATOM 929 O O . PRO A 1 116 ? 37.072 -20.919 10.212 1.00 77.56 116 PRO A O 1
ATOM 932 N N . ALA A 1 117 ? 34.835 -21.092 10.105 1.00 78.00 117 ALA A N 1
ATOM 933 C CA . ALA A 1 117 ? 34.647 -19.700 9.711 1.00 78.00 117 ALA A CA 1
ATOM 934 C C . ALA A 1 117 ? 35.245 -18.779 10.785 1.00 78.00 117 ALA A C 1
ATOM 936 O O . ALA A 1 117 ? 34.990 -18.987 11.978 1.00 78.00 117 ALA A O 1
ATOM 937 N N . ALA A 1 118 ? 36.016 -17.773 10.364 1.00 82.12 118 ALA A N 1
ATOM 938 C CA . ALA A 1 118 ? 36.589 -16.785 11.268 1.00 82.12 118 ALA A CA 1
ATOM 939 C C . ALA A 1 118 ? 35.473 -16.155 12.115 1.00 82.12 118 ALA A C 1
ATOM 941 O O . ALA A 1 118 ? 34.500 -15.608 11.590 1.00 82.12 118 ALA A O 1
ATOM 942 N N . ARG A 1 119 ? 35.583 -16.282 13.440 1.00 77.62 119 ARG A N 1
ATOM 943 C CA . ARG A 1 119 ? 34.630 -15.695 14.383 1.00 77.62 119 ARG A CA 1
ATOM 944 C C . ARG A 1 119 ? 35.238 -14.424 14.946 1.00 77.62 119 ARG A C 1
ATOM 946 O O . ARG A 1 119 ? 36.281 -14.475 15.586 1.00 77.62 119 ARG A O 1
ATOM 953 N N . HIS A 1 120 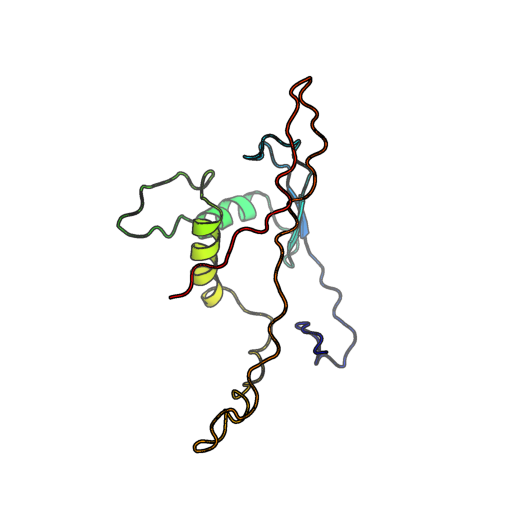? 34.566 -13.303 14.728 1.00 77.50 120 HIS A N 1
ATOM 954 C CA . HIS A 1 120 ? 34.910 -12.042 15.371 1.00 77.50 120 HIS A CA 1
ATOM 955 C C . HIS A 1 120 ? 34.139 -11.908 16.685 1.00 77.50 120 HIS A C 1
ATOM 957 O O . HIS A 1 120 ? 32.964 -12.284 16.762 1.00 77.50 120 HIS A O 1
ATOM 963 N N . ASP A 1 121 ? 34.788 -11.364 17.712 1.00 74.56 121 ASP A N 1
ATOM 964 C CA . ASP A 1 121 ? 34.114 -11.042 18.964 1.00 74.56 121 ASP A CA 1
ATOM 965 C C . ASP A 1 121 ? 33.130 -9.892 18.749 1.00 74.56 121 ASP A C 1
ATOM 967 O O . ASP A 1 121 ? 33.507 -8.736 18.552 1.00 74.56 121 ASP A O 1
ATOM 971 N N . VAL A 1 122 ? 31.839 -10.220 18.801 1.00 68.75 122 VAL A N 1
ATOM 972 C CA . VAL A 1 122 ? 30.763 -9.234 18.743 1.00 68.75 122 VAL A CA 1
ATOM 973 C C . VAL A 1 122 ? 30.602 -8.617 20.128 1.00 68.75 122 VAL A C 1
ATOM 975 O O . VAL A 1 122 ? 29.965 -9.184 21.014 1.00 68.75 122 VAL A O 1
ATOM 978 N N . HIS A 1 123 ? 31.160 -7.429 20.315 1.00 65.31 123 HIS A N 1
ATOM 979 C CA . HIS A 1 123 ? 30.814 -6.553 2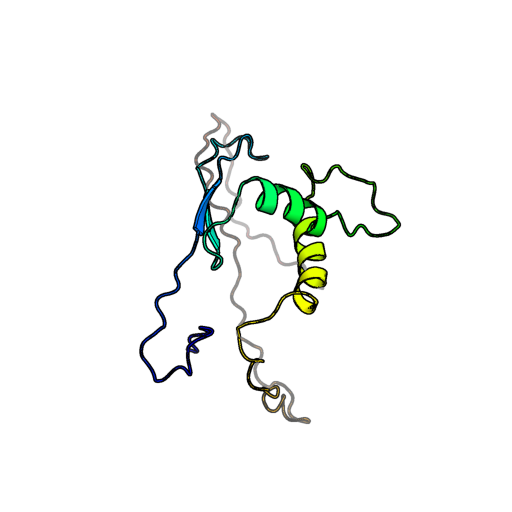1.425 1.00 65.31 123 HIS A CA 1
ATOM 980 C C . HIS A 1 123 ? 29.590 -5.729 21.017 1.00 65.31 123 HIS A C 1
ATOM 982 O O . HIS A 1 123 ? 29.602 -5.010 20.019 1.00 65.31 123 HIS A O 1
ATOM 988 N N . THR A 1 124 ? 28.498 -5.836 21.776 1.00 56.50 124 THR A N 1
ATOM 989 C CA . THR A 1 124 ? 27.353 -4.940 21.581 1.00 56.50 124 THR A CA 1
ATOM 990 C C . THR A 1 124 ? 27.754 -3.564 22.096 1.00 56.50 124 THR A C 1
ATOM 992 O O . THR A 1 124 ? 27.844 -3.352 23.305 1.00 56.50 124 THR A O 1
ATOM 995 N N . VAL A 1 125 ? 28.025 -2.626 21.189 1.00 51.53 125 VAL A N 1
ATOM 996 C CA . VAL A 1 125 ? 28.231 -1.226 21.560 1.00 51.53 125 VAL A CA 1
ATOM 997 C C . VAL A 1 125 ? 26.871 -0.667 21.964 1.00 51.53 125 VAL A C 1
ATOM 999 O O . VAL A 1 125 ? 26.094 -0.208 21.131 1.00 51.53 125 VAL A O 1
ATOM 1002 N N . THR A 1 126 ? 26.540 -0.737 23.252 1.00 53.28 126 THR A N 1
ATOM 1003 C CA . THR A 1 126 ? 25.449 0.073 23.799 1.00 53.28 126 THR A CA 1
ATOM 1004 C C . THR A 1 126 ? 25.877 1.525 23.642 1.00 53.28 126 THR A C 1
ATOM 1006 O O . THR A 1 126 ? 26.758 1.998 24.358 1.00 53.28 126 THR A O 1
ATOM 1009 N N . SER A 1 127 ? 25.304 2.214 22.656 1.00 47.31 127 SER A N 1
ATOM 1010 C CA . SER A 1 127 ? 25.460 3.653 22.471 1.00 47.31 127 SER A CA 1
ATOM 1011 C C . SER A 1 127 ? 25.299 4.359 23.815 1.00 47.31 127 SER A C 1
ATOM 1013 O O . SER A 1 127 ? 24.325 4.115 24.533 1.00 47.31 127 SER A O 1
ATOM 1015 N N . THR A 1 128 ? 26.240 5.235 24.157 1.00 47.78 128 THR A N 1
ATOM 1016 C CA . THR A 1 128 ? 26.134 6.136 25.301 1.00 47.78 128 THR A CA 1
ATOM 1017 C C . THR A 1 128 ? 24.905 7.021 25.115 1.00 47.78 128 THR A C 1
ATOM 1019 O O . THR A 1 128 ? 24.928 8.015 24.393 1.00 47.78 128 THR A O 1
ATOM 1022 N N . ASN A 1 129 ? 23.801 6.652 25.766 1.00 48.47 129 ASN A N 1
ATOM 1023 C CA . ASN A 1 129 ? 22.671 7.549 25.943 1.00 48.47 129 ASN A CA 1
ATOM 1024 C C . ASN A 1 129 ? 23.194 8.793 26.683 1.00 48.47 129 ASN A C 1
ATOM 1026 O O . ASN A 1 129 ? 23.584 8.708 27.851 1.00 48.47 129 ASN A O 1
ATOM 1030 N N . LYS A 1 130 ? 23.266 9.939 25.990 1.00 48.72 130 LYS A N 1
ATOM 1031 C CA . LYS A 1 130 ? 23.582 11.248 26.580 1.00 48.72 130 LYS A CA 1
ATOM 1032 C C . LYS A 1 130 ? 22.384 11.736 27.396 1.00 48.72 130 LYS A C 1
ATOM 1034 O O . LYS A 1 130 ? 21.753 12.729 27.057 1.00 48.72 130 LYS A O 1
ATOM 1039 N N . GLN A 1 131 ? 22.080 11.048 28.488 1.00 51.25 131 GLN A N 1
ATOM 1040 C CA . GLN A 1 131 ? 21.191 11.542 29.531 1.00 51.25 131 GLN A CA 1
ATOM 1041 C C . GLN A 1 131 ? 21.858 11.254 30.872 1.00 51.25 131 GLN A C 1
ATOM 1043 O O . GLN A 1 131 ? 21.920 10.125 31.347 1.00 51.25 131 GLN A O 1
ATOM 1048 N N . LYS A 1 132 ? 22.450 12.316 31.416 1.00 40.16 132 LYS A N 1
ATOM 1049 C CA . LYS A 1 132 ? 23.154 12.403 32.695 1.00 40.16 132 LYS A CA 1
ATOM 1050 C C . LYS A 1 132 ? 22.190 12.112 33.853 1.00 40.16 132 LYS A C 1
ATOM 1052 O O . LYS A 1 132 ? 21.216 12.847 33.986 1.00 40.16 132 LYS A O 1
ATOM 1057 N N . PRO A 1 133 ? 22.520 11.189 34.770 1.00 39.16 133 PRO A N 1
ATOM 1058 C CA . PRO A 1 133 ? 22.114 11.309 36.156 1.00 39.16 133 PRO A CA 1
ATOM 1059 C C . PRO A 1 133 ? 23.318 11.740 36.995 1.00 39.16 133 PRO A C 1
ATOM 1061 O O . PRO A 1 133 ? 24.456 11.301 36.824 1.00 39.16 133 PRO A O 1
ATOM 1064 N N . THR A 1 134 ? 23.048 12.667 37.892 1.00 41.62 134 THR A N 1
ATOM 1065 C CA . THR A 1 134 ? 23.959 13.218 38.884 1.00 41.62 134 THR A CA 1
ATOM 1066 C C . THR A 1 134 ? 24.395 12.173 39.915 1.00 41.62 134 THR A C 1
ATOM 1068 O O . THR A 1 134 ? 23.568 11.437 40.435 1.00 41.62 134 THR A O 1
ATOM 1071 N N . ARG A 1 135 ? 25.699 12.200 40.236 1.00 45.81 135 ARG A N 1
ATOM 1072 C CA . ARG A 1 135 ? 26.372 11.684 41.447 1.00 45.81 135 ARG A CA 1
ATOM 1073 C C . ARG A 1 135 ? 26.096 10.225 41.859 1.00 45.81 135 ARG A C 1
ATOM 1075 O O . ARG A 1 135 ? 25.136 9.910 42.545 1.00 45.81 135 ARG A O 1
ATOM 1082 N N . GLY A 1 136 ? 27.086 9.375 41.584 1.00 40.78 136 GLY A N 1
ATOM 1083 C CA . GLY A 1 136 ? 27.323 8.104 42.274 1.00 40.78 136 GLY A CA 1
ATOM 1084 C C . GLY A 1 136 ? 28.581 7.437 41.716 1.00 40.78 136 GLY A C 1
ATOM 1085 O O . GLY A 1 136 ? 28.616 7.094 40.536 1.00 40.78 136 GLY A O 1
ATOM 1086 N N . LYS A 1 137 ? 29.642 7.305 42.525 1.00 46.09 137 LYS A N 1
ATOM 1087 C CA . LYS A 1 137 ? 30.898 6.626 42.151 1.00 46.09 137 LYS A CA 1
ATOM 1088 C C . LYS A 1 137 ? 30.574 5.191 41.704 1.00 46.09 137 LYS A C 1
ATOM 1090 O O . LYS A 1 137 ? 30.147 4.384 42.520 1.00 46.09 137 LYS A O 1
ATOM 1095 N N . LYS A 1 138 ? 30.793 4.867 40.425 1.00 41.94 138 LYS A N 1
ATOM 1096 C CA . LYS A 1 138 ? 30.834 3.483 39.930 1.00 41.94 138 LYS A CA 1
ATOM 1097 C C . LYS A 1 138 ? 32.251 3.179 39.467 1.00 41.94 138 LYS A C 1
ATOM 1099 O O . LYS A 1 138 ? 32.707 3.706 38.455 1.00 41.94 138 LYS A O 1
ATOM 1104 N N . THR A 1 139 ? 32.946 2.342 40.225 1.00 46.50 139 THR A N 1
ATOM 1105 C CA . THR A 1 139 ? 34.149 1.640 39.782 1.00 46.50 139 THR A CA 1
ATOM 1106 C C . THR A 1 139 ? 33.789 0.802 38.553 1.00 46.50 139 THR A C 1
ATOM 1108 O O . THR A 1 139 ? 32.886 -0.033 38.596 1.00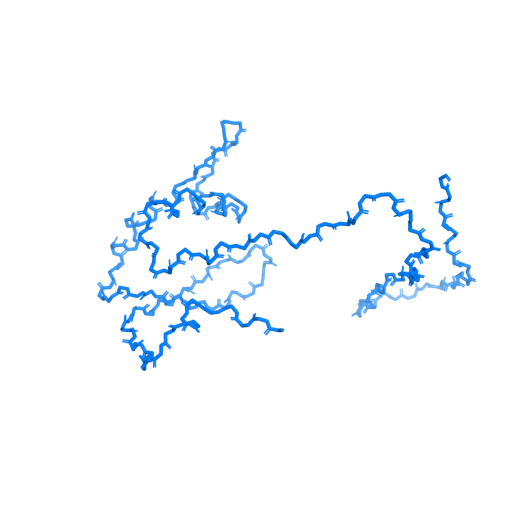 46.50 139 THR A O 1
ATOM 1111 N N . LYS A 1 140 ? 34.453 1.059 37.420 1.00 44.03 140 LYS A N 1
ATOM 1112 C CA . LYS A 1 140 ? 34.371 0.179 36.250 1.00 44.03 140 LYS A CA 1
ATOM 1113 C C . LYS A 1 140 ? 35.076 -1.126 36.617 1.00 44.03 140 LYS A C 1
ATOM 1115 O O . LYS A 1 140 ? 36.270 -1.111 36.889 1.00 44.03 140 LYS A O 1
ATOM 1120 N N . SER A 1 141 ? 34.344 -2.236 36.642 1.00 49.00 141 SER A N 1
ATOM 1121 C CA . SER A 1 141 ? 34.958 -3.564 36.624 1.00 49.00 141 SER A CA 1
ATOM 1122 C C . SER A 1 141 ? 35.593 -3.762 35.245 1.00 49.00 141 SER A C 1
ATOM 1124 O O . SER A 1 141 ? 34.899 -3.751 34.229 1.00 49.00 141 SER A O 1
ATOM 1126 N N . THR A 1 142 ? 36.917 -3.902 35.215 1.00 52.94 142 THR A N 1
ATOM 1127 C CA . THR A 1 142 ? 37.724 -4.219 34.023 1.00 52.94 142 THR A CA 1
ATOM 1128 C C . THR A 1 142 ? 37.783 -5.733 33.811 1.00 52.94 142 THR A C 1
ATOM 1130 O O . THR A 1 142 ? 38.836 -6.294 33.529 1.00 52.94 142 THR A O 1
ATOM 1133 N N . THR A 1 143 ? 36.665 -6.433 34.001 1.00 52.06 143 THR A N 1
ATOM 1134 C CA . THR A 1 143 ? 36.612 -7.882 33.790 1.00 52.06 143 THR A CA 1
ATOM 1135 C C . THR A 1 143 ? 35.531 -8.181 32.757 1.00 52.06 143 THR A C 1
ATOM 1137 O O . THR A 1 143 ? 34.350 -7.946 33.029 1.00 52.06 143 THR A O 1
ATOM 1140 N N . PRO A 1 144 ? 35.893 -8.643 31.545 1.00 53.91 144 PRO A N 1
ATOM 1141 C CA . PRO A 1 144 ? 34.903 -9.019 30.549 1.00 53.91 144 PRO A CA 1
ATOM 1142 C C . PRO A 1 144 ? 34.067 -10.183 31.086 1.00 53.91 144 PRO A C 1
ATOM 1144 O O . PRO A 1 144 ? 34.587 -11.106 31.711 1.00 53.91 144 PRO A O 1
ATOM 1147 N N . ARG A 1 145 ? 32.752 -10.134 30.8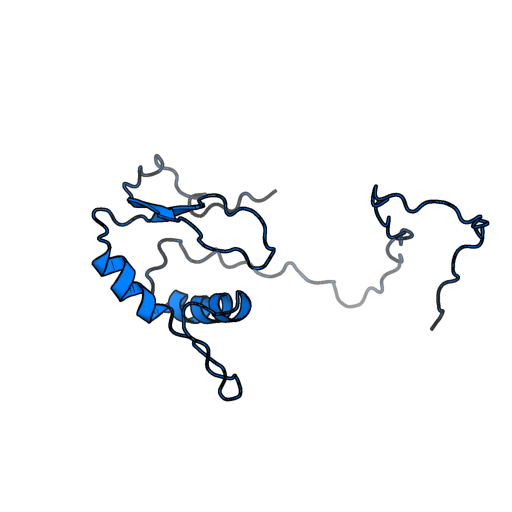53 1.00 50.00 145 ARG A N 1
ATOM 1148 C CA . ARG A 1 145 ? 31.839 -11.212 31.243 1.00 50.00 145 ARG A CA 1
ATOM 1149 C C . ARG A 1 145 ? 32.248 -12.488 30.490 1.00 50.00 145 ARG A C 1
ATOM 1151 O O . ARG A 1 145 ? 32.185 -12.473 29.259 1.00 50.00 145 ARG A O 1
ATOM 1158 N N . PRO A 1 146 ? 32.647 -13.575 31.172 1.00 55.53 146 PRO A N 1
ATOM 1159 C CA . PRO A 1 146 ? 33.061 -14.785 30.481 1.00 55.53 146 PRO A CA 1
ATOM 1160 C C . PRO A 1 146 ? 31.873 -15.419 29.752 1.00 55.53 146 PRO A C 1
ATOM 1162 O O . PRO A 1 146 ? 30.725 -15.381 30.210 1.00 55.53 146 PRO A O 1
ATOM 1165 N N . ARG A 1 147 ? 32.164 -15.977 28.574 1.00 53.41 147 ARG A N 1
ATOM 1166 C CA . ARG A 1 147 ? 31.206 -16.684 27.719 1.00 53.41 147 ARG A CA 1
ATOM 1167 C C . ARG A 1 147 ? 30.723 -17.949 28.436 1.00 53.41 147 ARG A C 1
ATOM 1169 O O . ARG A 1 147 ? 31.533 -18.720 28.934 1.00 53.41 147 ARG A O 1
ATOM 1176 N N . ARG A 1 148 ? 29.406 -18.184 28.436 1.00 47.03 148 ARG A N 1
ATOM 1177 C CA . ARG A 1 148 ? 28.805 -19.456 28.860 1.00 47.03 148 ARG A CA 1
ATOM 1178 C C . ARG A 1 148 ? 29.193 -20.531 27.842 1.00 47.03 148 ARG A C 1
ATOM 1180 O O . ARG A 1 148 ? 28.686 -20.511 26.721 1.00 47.03 148 ARG A O 1
ATOM 1187 N N . THR A 1 149 ? 30.126 -21.402 28.200 1.00 48.59 149 THR A N 1
ATOM 1188 C CA . THR A 1 149 ? 30.393 -22.651 27.483 1.00 48.59 149 THR A CA 1
ATOM 1189 C C . THR A 1 149 ? 29.195 -23.579 27.682 1.00 48.59 149 THR A C 1
ATOM 1191 O O . THR A 1 149 ? 28.671 -23.681 28.793 1.00 48.59 149 THR A O 1
ATOM 1194 N N . GLY A 1 150 ? 28.699 -24.146 26.583 1.00 43.19 150 GLY A N 1
ATOM 1195 C CA . GLY A 1 150 ? 27.773 -25.278 26.596 1.00 43.19 150 GLY A CA 1
ATOM 1196 C C . GLY A 1 150 ? 28.546 -26.578 26.501 1.00 43.19 150 GLY A C 1
ATOM 1197 O O . GLY A 1 150 ? 29.714 -26.509 26.051 1.00 43.19 150 GLY A O 1
#

Sequence (150 aa):
MTHRIAWAAHDEELPILEGTVIRLQVERLPSGAIPKPVWLWHSRTGLTCTQLRLARELATDLRRPWEKPRPTQRLSPSRIRRGFRNLRPQLACPACVPKPSRPGPGRPTGLPNHQPAARHDVHTVTSTNKQKPTRGKKTKSTTPRPRRTG

Foldseek 3Di:
DDDDDLCPPPPDDDDDQDWDKDWDDDPDDPVRDDDDIDIDIDRDPPDDPVNVVVCLVLQPQPDDPPDDDDPSVDDDPVSSVVSVVVCVVVDDDPGDDPDDDDPDDPDDPDDDDPDDDDDDDDDPPPPPPPDDDDDDDDDDDPDPDDDDDD

Organism: NCBI:txid33919

Radius of gyration: 26.1 Å; chains: 1; bounding box: 54×51×67 Å